Protein AF-A0A9E5K7R0-F1 (afdb_monomer)

Mean predicted aligned error: 13.39 Å

Nearest PDB structures (foldseek):
  2d1h-assembly1_B  TM=4.159E-01  e=5.508E-01  Sulfurisphaera tokodaii str. 7
  7el2-assembly1_B-2  TM=4.238E-01  e=6.767E-01  Acinetobacter baumannii
  3cdh-assembly1_B  TM=4.128E-01  e=8.314E-01  Ruegeria pomeroyi DSS-3
  7wze-assembly1_A  TM=4.150E-01  e=1.255E+00  Bacillus subtilis subsp. subtilis str. 168
  4wf2-assembly1_A  TM=5.829E-01  e=2.860E+00  Escherichia c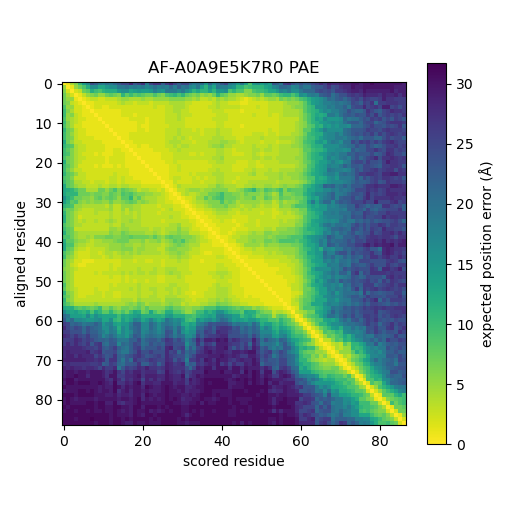oli K-12

Sequence (87 aa):
MSLELLRDQQIAEILNIKLKTVYVYASASPERLPPFMKDALGRRSYQRKDVIRWLRAGGVQNSSQSLTHALLSVKRRSGRPRKILGT

Foldseek 3Di:
DDFDKDFLVVVCVVVVHDSVVSVCCVPPPVVLAFDWDADPVRGTIDGPVRRVVCVVVVHPPPDCVVVVVVVVVVPPPPPDPDDPDDD

pLDDT: mean 75.63, std 16.8, range [35.69, 92.88]

Secondary structure (DSSP, 8-state):
----EEEHHHHHHHTTS-HHHHHHHHHH-GGGS--EEE-TTS-EEEEHHHHHHHHHTTTT--SSHHHHHHHHHTSS--S--------

Solvent-accessible surface area (backbone atoms only — not comparable to full-atom values): 5544 Å² total; per-residue (Å²): 138,82,88,56,68,36,41,61,64,55,50,14,59,76,68,72,47,58,51,70,54,48,54,46,26,65,71,77,38,50,88,71,44,59,78,66,48,66,48,99,84,66,50,56,34,27,47,51,70,50,45,53,52,39,48,75,75,57,53,79,77,82,71,62,65,63,52,54,53,53,60,59,64,68,73,76,81,78,81,68,95,77,85,92,76,84,133

Structure (mmCIF, N/CA/C/O backbone):
data_AF-A0A9E5K7R0-F1
#
_entry.id   AF-A0A9E5K7R0-F1
#
loop_
_atom_site.group_PDB
_atom_site.id
_atom_site.type_symbol
_atom_site.label_atom_id
_atom_site.label_alt_id
_atom_site.label_comp_id
_atom_site.label_asym_id
_atom_site.label_entity_id
_atom_site.label_seq_id
_atom_site.pdbx_PDB_ins_code
_atom_site.Cartn_x
_atom_site.Cartn_y
_atom_site.Cartn_z
_atom_site.occupancy
_atom_site.B_iso_or_equiv
_atom_site.auth_seq_id
_atom_site.auth_comp_id
_atom_site.auth_asym_id
_atom_site.auth_atom_id
_atom_site.pdbx_PDB_model_num
ATOM 1 N N . MET A 1 1 ? 14.954 15.814 -13.849 1.00 35.69 1 MET A N 1
ATOM 2 C CA . MET A 1 1 ? 14.045 15.342 -12.777 1.00 35.69 1 MET A CA 1
ATOM 3 C C . MET A 1 1 ? 14.463 13.928 -12.389 1.00 35.69 1 MET A C 1
ATOM 5 O O . MET A 1 1 ? 14.545 13.101 -13.286 1.00 35.69 1 MET A O 1
ATOM 9 N N . SER A 1 2 ? 14.786 13.662 -11.117 1.00 54.78 2 SER A N 1
ATOM 10 C CA . SER A 1 2 ? 15.278 12.348 -10.657 1.00 54.78 2 SER A CA 1
ATOM 11 C C . SER A 1 2 ? 14.115 11.396 -10.339 1.00 54.78 2 SER A C 1
ATOM 13 O O . SER A 1 2 ? 13.122 11.817 -9.744 1.00 54.78 2 SER A O 1
ATOM 15 N N . LEU A 1 3 ? 14.214 10.128 -10.748 1.00 64.81 3 LEU A N 1
ATOM 16 C CA . LEU A 1 3 ? 13.225 9.088 -10.444 1.00 64.81 3 LEU A CA 1
ATOM 17 C C . LEU A 1 3 ? 13.400 8.623 -8.992 1.00 64.81 3 LEU A C 1
ATOM 19 O O . LEU A 1 3 ? 14.141 7.683 -8.718 1.00 64.81 3 LEU A O 1
ATOM 23 N N . GLU A 1 4 ? 12.727 9.280 -8.047 1.00 85.38 4 GLU A N 1
ATOM 24 C CA . GLU A 1 4 ? 12.704 8.815 -6.656 1.00 85.38 4 GLU A CA 1
ATOM 25 C C . GLU A 1 4 ? 11.764 7.611 -6.506 1.00 85.38 4 GLU A C 1
ATOM 27 O O . GLU A 1 4 ? 10.533 7.735 -6.555 1.00 85.38 4 GLU A O 1
ATOM 32 N N . LEU A 1 5 ? 12.369 6.435 -6.334 1.00 90.25 5 LEU A N 1
ATOM 33 C CA . LEU A 1 5 ? 11.686 5.172 -6.089 1.00 90.25 5 LEU A CA 1
ATOM 34 C C . LEU A 1 5 ? 11.679 4.854 -4.593 1.00 90.25 5 LEU A C 1
ATOM 36 O O . LEU A 1 5 ? 12.715 4.894 -3.935 1.00 90.25 5 LEU A O 1
ATOM 40 N N . LEU A 1 6 ? 10.508 4.495 -4.080 1.00 91.00 6 LEU A N 1
ATOM 41 C CA . LEU A 1 6 ? 10.295 4.068 -2.705 1.00 91.00 6 LEU A CA 1
ATOM 42 C C . LEU A 1 6 ? 10.164 2.546 -2.644 1.00 91.00 6 LEU A C 1
ATOM 44 O O . LEU A 1 6 ? 9.496 1.950 -3.485 1.00 91.00 6 LEU A O 1
ATOM 48 N N . ARG A 1 7 ? 10.779 1.903 -1.653 1.00 92.00 7 ARG A N 1
ATOM 49 C CA . ARG A 1 7 ? 10.628 0.462 -1.381 1.00 92.00 7 ARG A CA 1
ATOM 50 C C . ARG A 1 7 ? 9.444 0.193 -0.450 1.00 92.00 7 ARG A C 1
ATOM 52 O O . ARG A 1 7 ? 8.988 1.092 0.250 1.00 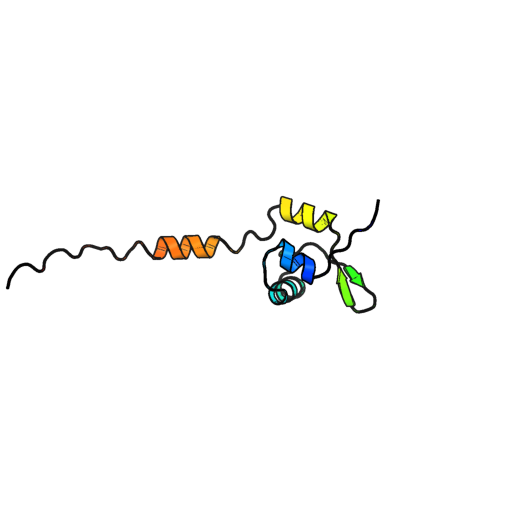92.00 7 ARG A O 1
ATOM 59 N N . ASP A 1 8 ? 9.006 -1.068 -0.375 1.00 91.50 8 ASP A N 1
ATOM 60 C CA . ASP A 1 8 ? 7.927 -1.509 0.531 1.00 91.50 8 ASP A CA 1
ATOM 61 C C . ASP A 1 8 ? 8.144 -1.038 1.989 1.00 91.50 8 ASP A C 1
ATOM 63 O O . ASP A 1 8 ? 7.189 -0.642 2.652 1.00 91.50 8 ASP A O 1
ATOM 67 N N . GLN A 1 9 ? 9.396 -1.015 2.468 1.00 90.56 9 GLN A N 1
ATOM 68 C CA . GLN A 1 9 ? 9.759 -0.512 3.802 1.00 90.56 9 GLN A CA 1
ATOM 69 C C . GLN A 1 9 ? 9.421 0.975 3.984 1.00 90.56 9 GLN A C 1
ATOM 71 O O . GLN A 1 9 ? 8.796 1.354 4.968 1.00 90.56 9 GLN A O 1
ATOM 76 N N . GLN A 1 10 ? 9.761 1.807 3.002 1.00 92.12 10 GLN A N 1
ATOM 77 C CA . GLN A 1 10 ? 9.477 3.242 3.048 1.00 92.12 10 GLN A CA 1
ATOM 78 C C . GLN A 1 10 ? 7.974 3.513 2.930 1.00 92.12 10 GLN A C 1
ATOM 80 O O . GLN A 1 10 ? 7.459 4.431 3.558 1.00 92.12 10 GLN A O 1
ATOM 85 N N . ILE A 1 11 ? 7.243 2.695 2.166 1.00 90.19 11 ILE A N 1
ATOM 86 C CA . ILE A 1 11 ? 5.777 2.765 2.126 1.00 90.19 11 ILE A CA 1
ATOM 87 C C . ILE A 1 11 ? 5.174 2.405 3.484 1.00 90.19 11 ILE A C 1
ATOM 89 O O . ILE A 1 11 ? 4.265 3.091 3.941 1.00 90.19 11 ILE A O 1
ATOM 93 N N . ALA A 1 12 ? 5.686 1.365 4.145 1.00 90.31 12 ALA A N 1
ATOM 94 C CA . ALA A 1 12 ? 5.238 0.983 5.481 1.00 90.31 12 ALA A CA 1
ATOM 95 C C . ALA A 1 12 ? 5.402 2.141 6.481 1.00 90.31 12 ALA A C 1
ATOM 97 O O . ALA A 1 12 ? 4.478 2.432 7.237 1.00 90.31 12 ALA A O 1
ATOM 98 N N . GLU A 1 13 ? 6.540 2.836 6.421 1.00 90.62 13 GLU A N 1
ATOM 99 C CA . GLU A 1 13 ? 6.836 4.015 7.242 1.00 90.62 13 GLU A CA 1
ATOM 100 C C . GLU A 1 13 ? 5.911 5.197 6.923 1.00 90.62 13 GLU A C 1
ATOM 102 O O . GLU A 1 13 ? 5.308 5.758 7.833 1.00 90.62 13 GLU A O 1
ATOM 107 N N . ILE A 1 14 ? 5.724 5.534 5.640 1.00 87.62 14 ILE A N 1
ATOM 108 C CA . ILE A 1 14 ? 4.842 6.635 5.206 1.00 87.62 14 ILE A CA 1
ATOM 109 C C . ILE A 1 14 ? 3.394 6.398 5.641 1.00 87.62 14 ILE A C 1
ATOM 111 O O . ILE A 1 14 ? 2.705 7.328 6.055 1.00 87.62 14 ILE A O 1
ATOM 115 N N . LEU A 1 15 ? 2.921 5.157 5.529 1.00 84.50 15 LEU A N 1
ATOM 116 C CA . LEU A 1 15 ? 1.551 4.785 5.878 1.00 84.50 15 LEU A CA 1
ATOM 117 C C . LEU A 1 15 ? 1.381 4.457 7.367 1.00 84.50 15 LEU A C 1
ATOM 119 O O . LEU A 1 15 ? 0.258 4.200 7.797 1.00 84.50 15 LEU A O 1
ATOM 123 N N . ASN A 1 16 ? 2.470 4.447 8.141 1.00 86.56 16 ASN A N 1
ATOM 124 C CA . ASN A 1 16 ? 2.507 4.017 9.536 1.00 86.56 16 ASN A CA 1
ATOM 125 C C . ASN A 1 16 ? 1.821 2.651 9.760 1.00 86.56 16 ASN A C 1
ATOM 127 O O . ASN A 1 16 ? 0.993 2.466 10.656 1.00 86.56 16 ASN A O 1
ATOM 131 N N . ILE A 1 17 ? 2.141 1.680 8.902 1.00 85.56 17 ILE A N 1
ATOM 132 C CA . ILE A 1 17 ? 1.641 0.303 8.984 1.00 85.56 17 ILE A CA 1
ATOM 133 C C . ILE A 1 17 ? 2.797 -0.687 9.039 1.00 85.56 17 ILE A C 1
ATOM 135 O O . ILE A 1 17 ? 3.933 -0.395 8.680 1.00 85.56 17 ILE A O 1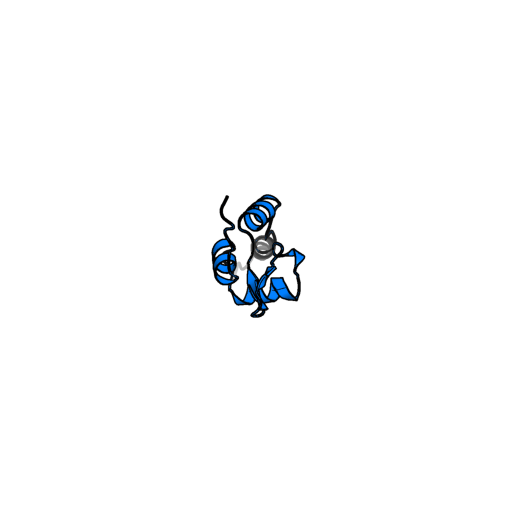
ATOM 139 N N . LYS A 1 18 ? 2.505 -1.920 9.457 1.00 89.56 18 LYS A N 1
ATOM 140 C CA . LYS A 1 18 ? 3.498 -2.996 9.421 1.00 89.56 18 LYS A CA 1
ATOM 141 C C . LYS A 1 18 ? 3.864 -3.318 7.972 1.00 89.56 18 LYS A C 1
ATOM 143 O O . LYS A 1 18 ? 2.978 -3.441 7.129 1.00 89.56 18 LYS A O 1
ATOM 148 N N . LEU A 1 19 ? 5.143 -3.594 7.715 1.00 90.62 19 LEU A N 1
ATOM 149 C CA . LEU A 1 19 ? 5.624 -4.039 6.404 1.00 90.62 19 LEU A CA 1
ATOM 150 C C . LEU A 1 19 ? 4.821 -5.243 5.868 1.00 90.62 19 LEU A C 1
ATOM 152 O O . LEU A 1 19 ? 4.456 -5.269 4.697 1.00 90.62 19 LEU A O 1
ATOM 156 N N . LYS A 1 20 ? 4.441 -6.202 6.732 1.00 90.50 20 LYS A N 1
ATOM 157 C CA . LYS A 1 20 ? 3.569 -7.329 6.337 1.00 90.50 20 LYS A CA 1
ATOM 158 C C . LYS A 1 20 ? 2.237 -6.870 5.732 1.00 90.50 20 LYS A C 1
ATOM 160 O O . LYS A 1 20 ? 1.721 -7.512 4.827 1.00 90.50 20 LYS A O 1
ATOM 165 N N . THR A 1 21 ? 1.676 -5.773 6.236 1.00 87.44 21 THR A N 1
ATOM 166 C CA . THR A 1 21 ? 0.412 -5.215 5.750 1.00 87.44 21 THR A CA 1
ATOM 167 C C . THR A 1 21 ? 0.585 -4.646 4.344 1.00 87.44 21 THR A C 1
ATOM 169 O O . THR A 1 21 ? -0.298 -4.835 3.515 1.00 87.44 21 THR A O 1
ATOM 172 N N . VAL A 1 22 ? 1.746 -4.054 4.037 1.00 89.12 22 VAL A N 1
ATOM 173 C CA . VAL A 1 22 ? 2.099 -3.631 2.670 1.00 89.12 22 VAL A CA 1
ATOM 174 C C . VAL A 1 22 ? 2.121 -4.835 1.725 1.00 89.12 22 VAL A C 1
ATOM 176 O O . VAL A 1 22 ? 1.522 -4.774 0.657 1.00 89.12 22 VAL A O 1
ATOM 179 N N . TYR A 1 23 ? 2.724 -5.960 2.133 1.00 89.50 23 TYR A N 1
ATOM 180 C CA . TYR A 1 23 ? 2.699 -7.196 1.335 1.00 89.50 23 TYR A CA 1
ATOM 181 C C . TYR A 1 23 ? 1.271 -7.687 1.064 1.00 89.50 23 TYR A C 1
ATOM 183 O O . TYR A 1 23 ? 0.963 -8.043 -0.071 1.00 89.50 23 TYR A O 1
ATOM 191 N N . VAL A 1 24 ? 0.406 -7.690 2.083 1.00 87.75 24 VAL A N 1
ATOM 192 C CA . VAL A 1 24 ? -0.996 -8.113 1.940 1.00 87.75 24 VAL A CA 1
ATOM 193 C C . VAL A 1 24 ? -1.747 -7.191 0.986 1.00 87.75 24 VAL A C 1
ATOM 195 O O . VAL A 1 24 ? -2.413 -7.682 0.081 1.00 87.75 24 VAL A O 1
ATOM 198 N N . TYR A 1 25 ? -1.607 -5.872 1.130 1.00 88.69 25 TYR A N 1
ATOM 199 C CA . TYR A 1 25 ? -2.257 -4.922 0.228 1.00 88.69 25 TYR A CA 1
ATOM 200 C C . TYR A 1 25 ? -1.749 -5.075 -1.206 1.00 88.69 25 TYR A C 1
ATOM 202 O O . TYR A 1 25 ? -2.550 -5.178 -2.124 1.00 88.69 25 TYR A O 1
ATOM 210 N N . ALA A 1 26 ? -0.440 -5.211 -1.409 1.00 87.50 26 ALA A N 1
ATOM 211 C CA . ALA A 1 26 ? 0.130 -5.365 -2.744 1.00 87.50 26 ALA A CA 1
ATOM 212 C C . ALA A 1 26 ? -0.300 -6.661 -3.460 1.00 87.50 26 ALA A C 1
ATOM 214 O O . ALA A 1 26 ? -0.269 -6.699 -4.689 1.00 87.50 26 ALA A O 1
ATOM 215 N N . SER A 1 27 ? -0.668 -7.715 -2.721 1.00 85.25 27 SER A N 1
ATOM 216 C CA . SER A 1 27 ? -1.044 -9.015 -3.297 1.00 85.25 27 SER A CA 1
ATOM 217 C C . SER A 1 27 ? -2.554 -9.253 -3.373 1.00 85.25 27 SER A C 1
ATOM 219 O O . SER A 1 27 ? -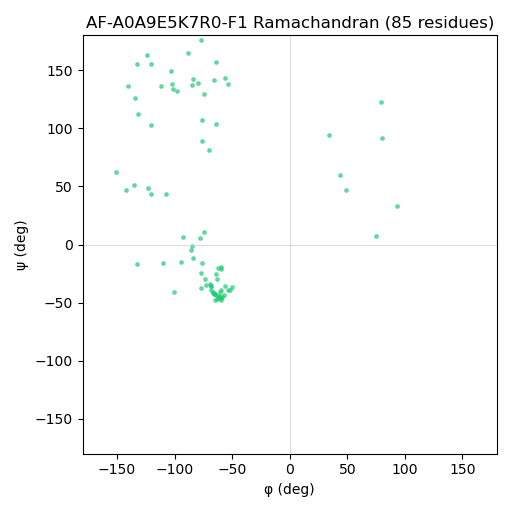3.021 -9.826 -4.349 1.00 85.25 27 SER A O 1
ATOM 221 N N . ALA A 1 28 ? -3.309 -8.865 -2.343 1.00 80.94 28 ALA A N 1
ATOM 222 C CA . ALA A 1 28 ? -4.722 -9.222 -2.184 1.00 80.94 28 ALA A CA 1
ATOM 223 C C . ALA A 1 28 ? -5.688 -8.042 -2.372 1.00 80.94 28 ALA A C 1
ATOM 225 O O . ALA A 1 28 ? -6.890 -8.253 -2.511 1.00 80.94 28 ALA A O 1
ATOM 226 N N . SER A 1 29 ? -5.190 -6.804 -2.334 1.00 74.12 29 SER A N 1
ATOM 227 C CA . SER A 1 29 ? -6.012 -5.592 -2.448 1.00 74.12 29 SER A CA 1
ATOM 228 C C . SER A 1 29 ? -5.193 -4.454 -3.069 1.00 74.12 29 SER A C 1
ATOM 230 O O . SER A 1 29 ? -4.909 -3.463 -2.385 1.00 74.12 29 SER A O 1
ATOM 232 N N . PRO A 1 30 ? -4.727 -4.606 -4.326 1.00 72.62 30 PRO A N 1
ATOM 233 C CA . PRO A 1 30 ? -3.818 -3.654 -4.962 1.00 72.62 30 PRO A CA 1
ATOM 234 C C . PRO A 1 30 ? -4.401 -2.238 -5.055 1.00 72.62 30 PRO A C 1
ATOM 236 O O . PRO A 1 30 ? -3.640 -1.282 -5.102 1.00 72.62 30 PRO A O 1
ATOM 239 N N . GLU A 1 31 ? -5.723 -2.072 -4.987 1.00 80.81 31 GLU A N 1
ATOM 240 C CA . GLU A 1 31 ? -6.398 -0.774 -4.885 1.00 80.81 31 GLU A CA 1
ATOM 241 C C . GLU A 1 31 ? -6.049 0.009 -3.602 1.00 80.81 31 GLU A C 1
ATOM 243 O O . GLU A 1 31 ? -6.199 1.232 -3.547 1.00 80.81 31 GLU A O 1
ATOM 248 N N . ARG A 1 32 ? -5.553 -0.680 -2.563 1.00 81.81 32 ARG A N 1
ATOM 249 C CA . ARG A 1 32 ? -5.121 -0.091 -1.285 1.00 81.81 32 ARG A CA 1
ATOM 250 C C . ARG A 1 32 ? -3.688 0.430 -1.300 1.00 81.81 32 ARG A C 1
ATOM 252 O O . ARG A 1 32 ? -3.238 0.943 -0.276 1.00 81.81 32 ARG A O 1
ATOM 259 N N . LEU A 1 33 ? -2.969 0.294 -2.411 1.00 86.06 33 LEU A N 1
ATOM 260 C CA . LEU A 1 33 ? -1.638 0.855 -2.591 1.00 86.06 33 LEU A CA 1
ATOM 261 C C . LEU A 1 33 ? -1.537 1.577 -3.938 1.00 86.06 33 LEU A C 1
ATOM 263 O O . LEU A 1 33 ? -2.273 1.276 -4.875 1.00 86.06 33 LEU A O 1
ATOM 267 N N . PRO A 1 34 ? -0.615 2.540 -4.063 1.00 88.00 34 PRO A N 1
ATOM 268 C CA . PRO A 1 34 ? -0.287 3.100 -5.360 1.00 88.00 34 PRO A CA 1
ATOM 269 C C . PRO A 1 34 ? 0.341 2.027 -6.270 1.00 88.00 34 PRO A C 1
ATOM 271 O O . PRO A 1 34 ? 0.932 1.061 -5.773 1.00 88.00 34 PRO A O 1
ATOM 274 N N . PRO A 1 35 ? 0.272 2.210 -7.602 1.00 88.06 35 PRO A N 1
ATOM 275 C CA . PRO A 1 35 ? 0.937 1.327 -8.550 1.00 88.06 35 PRO A CA 1
ATOM 276 C C . PRO A 1 35 ? 2.428 1.176 -8.233 1.00 88.06 35 PRO A C 1
ATOM 278 O O . PRO A 1 35 ? 3.119 2.151 -7.921 1.00 88.06 35 PRO A O 1
ATOM 281 N N . PHE A 1 36 ? 2.928 -0.051 -8.348 1.00 92.00 36 PHE A N 1
ATOM 282 C CA . PHE A 1 36 ? 4.340 -0.367 -8.179 1.00 92.00 36 PHE A CA 1
ATOM 283 C C . PHE A 1 36 ? 4.915 -0.996 -9.441 1.00 92.00 36 PHE A C 1
ATOM 285 O O . PHE A 1 36 ? 4.226 -1.641 -10.227 1.00 92.00 36 PHE A O 1
ATOM 292 N N . MET A 1 37 ? 6.221 -0.844 -9.593 1.00 91.12 37 MET A N 1
ATOM 293 C CA . MET A 1 37 ? 7.028 -1.537 -10.583 1.00 91.12 37 MET A CA 1
ATOM 294 C C . MET A 1 37 ? 7.795 -2.660 -9.890 1.00 91.12 37 MET A C 1
ATOM 296 O O . MET A 1 37 ? 8.145 -2.540 -8.714 1.00 91.12 37 MET A O 1
ATOM 300 N N . LYS A 1 38 ? 8.065 -3.749 -10.608 1.00 91.50 38 LYS A N 1
ATOM 301 C CA . LYS A 1 38 ? 8.985 -4.794 -10.153 1.00 91.50 38 LYS A CA 1
ATOM 302 C C . LYS A 1 38 ? 10.322 -4.617 -10.861 1.00 91.50 38 LYS A C 1
ATOM 304 O O . LYS A 1 38 ? 10.344 -4.395 -12.068 1.00 91.50 38 LYS A O 1
ATOM 309 N N . ASP A 1 39 ? 11.416 -4.696 -10.111 1.00 87.88 39 ASP A N 1
ATOM 310 C CA . ASP A 1 39 ? 12.749 -4.811 -10.703 1.00 87.88 39 ASP A CA 1
ATOM 311 C C . ASP A 1 39 ? 13.012 -6.244 -11.210 1.00 87.88 39 ASP A C 1
ATOM 313 O O . ASP A 1 39 ? 12.186 -7.143 -11.031 1.00 87.88 39 ASP A O 1
ATOM 317 N N . ALA A 1 40 ? 14.162 -6.467 -11.854 1.00 88.44 40 ALA A N 1
ATOM 318 C CA . ALA A 1 40 ? 14.551 -7.776 -12.394 1.00 88.44 40 ALA A CA 1
ATOM 319 C C . ALA A 1 40 ? 14.651 -8.881 -11.322 1.00 88.44 40 ALA A C 1
ATOM 321 O O . ALA A 1 40 ? 14.581 -10.062 -11.643 1.00 88.44 40 ALA A O 1
ATOM 322 N N . LEU A 1 41 ? 14.776 -8.502 -10.044 1.00 88.38 41 LEU A N 1
ATOM 323 C CA . LEU A 1 41 ? 14.796 -9.413 -8.898 1.00 88.38 41 LEU A CA 1
ATOM 324 C C . LEU A 1 41 ? 13.395 -9.614 -8.293 1.00 88.38 41 LEU A C 1
ATOM 326 O O . LEU A 1 41 ? 13.258 -10.210 -7.225 1.00 88.38 41 LEU A O 1
ATOM 330 N N . GLY A 1 42 ? 12.351 -9.079 -8.932 1.00 86.81 42 GLY A N 1
ATOM 331 C CA . GLY A 1 42 ? 10.970 -9.149 -8.469 1.00 86.81 42 GLY A CA 1
ATOM 332 C C . GLY A 1 42 ? 10.649 -8.229 -7.289 1.00 86.81 42 GLY A C 1
ATOM 333 O O . GLY A 1 42 ? 9.542 -8.307 -6.750 1.00 86.81 42 GLY A O 1
ATOM 334 N N . ARG A 1 43 ? 11.571 -7.350 -6.873 1.00 88.25 43 ARG A N 1
ATOM 335 C CA . ARG A 1 43 ? 11.347 -6.445 -5.741 1.00 88.25 43 ARG A CA 1
ATOM 336 C C . ARG A 1 43 ? 10.505 -5.262 -6.193 1.00 88.25 43 ARG A C 1
ATOM 338 O O . ARG A 1 43 ? 10.724 -4.693 -7.263 1.00 88.25 43 ARG A O 1
ATOM 345 N N . ARG A 1 44 ? 9.556 -4.868 -5.349 1.00 90.75 44 ARG A N 1
ATOM 346 C CA . ARG A 1 44 ? 8.620 -3.784 -5.648 1.00 90.75 44 ARG A CA 1
ATOM 347 C C . ARG A 1 44 ? 9.218 -2.420 -5.329 1.00 90.75 44 ARG A C 1
ATOM 349 O O . ARG A 1 44 ? 9.928 -2.249 -4.334 1.00 90.75 44 ARG A O 1
ATOM 356 N N . SER A 1 45 ? 8.895 -1.463 -6.184 1.00 92.88 45 SER A N 1
ATOM 357 C CA . SER A 1 45 ? 9.278 -0.064 -6.064 1.00 92.88 45 SER A CA 1
ATOM 358 C C . SER A 1 45 ? 8.113 0.825 -6.493 1.00 92.88 45 SER A C 1
ATOM 360 O O . SER A 1 45 ? 7.487 0.572 -7.520 1.00 92.88 45 SER A O 1
ATOM 362 N N . TYR A 1 46 ? 7.837 1.880 -5.738 1.00 92.00 46 TYR A N 1
ATOM 363 C CA . TYR A 1 46 ? 6.745 2.823 -5.981 1.00 92.00 46 TYR A CA 1
ATOM 364 C C . TYR A 1 46 ? 7.339 4.167 -6.375 1.00 92.00 46 TYR A C 1
ATOM 366 O O . TYR A 1 46 ? 8.290 4.626 -5.745 1.00 92.00 46 TYR A O 1
ATOM 374 N N . GLN A 1 47 ? 6.792 4.838 -7.386 1.00 92.44 47 GLN A N 1
ATOM 375 C CA . GLN A 1 47 ? 7.258 6.192 -7.683 1.00 92.44 47 GLN A CA 1
ATOM 376 C C . GLN A 1 47 ? 6.720 7.152 -6.628 1.00 92.44 47 GLN A C 1
ATOM 378 O O . GLN A 1 47 ? 5.513 7.205 -6.382 1.00 92.44 47 GLN A O 1
ATOM 383 N N . ARG A 1 48 ? 7.597 7.973 -6.042 1.00 90.19 48 ARG A N 1
ATOM 384 C CA . ARG A 1 48 ? 7.204 8.930 -4.999 1.00 90.19 48 ARG A CA 1
ATOM 385 C C . ARG A 1 48 ? 6.048 9.836 -5.433 1.00 90.19 48 ARG A C 1
ATOM 387 O O . ARG A 1 48 ? 5.140 10.094 -4.647 1.00 90.19 48 ARG A O 1
ATOM 394 N N . LYS A 1 49 ? 6.047 10.280 -6.693 1.00 90.19 49 LYS A N 1
ATOM 395 C CA . LYS A 1 49 ? 4.982 11.127 -7.257 1.00 90.19 49 LYS A CA 1
ATOM 396 C C . LYS A 1 49 ? 3.604 10.448 -7.214 1.00 90.19 49 LYS A C 1
ATOM 398 O O . LYS A 1 49 ? 2.612 11.108 -6.910 1.00 90.19 49 LYS A O 1
ATOM 403 N N . ASP A 1 50 ? 3.553 9.144 -7.481 1.00 89.75 50 ASP A N 1
ATOM 404 C CA . ASP A 1 50 ? 2.308 8.378 -7.557 1.00 89.75 50 ASP A CA 1
ATOM 405 C C . ASP A 1 50 ? 1.787 8.092 -6.151 1.00 89.75 50 ASP A C 1
ATOM 407 O O . ASP A 1 50 ? 0.594 8.229 -5.899 1.00 89.75 50 ASP A O 1
ATOM 411 N N . VAL A 1 51 ? 2.694 7.829 -5.204 1.00 89.12 51 VAL A N 1
ATOM 412 C CA . VAL A 1 51 ? 2.376 7.721 -3.773 1.00 89.12 51 VAL A CA 1
ATOM 413 C C . VAL A 1 51 ? 1.771 9.025 -3.248 1.00 89.12 51 VAL A C 1
ATOM 415 O O . VAL A 1 51 ? 0.717 8.999 -2.620 1.00 89.12 51 VAL A O 1
ATOM 418 N N . ILE A 1 52 ? 2.382 10.178 -3.545 1.00 88.62 52 ILE A N 1
ATOM 419 C CA . ILE A 1 52 ? 1.859 11.491 -3.126 1.00 88.62 52 ILE A CA 1
ATOM 420 C C . ILE A 1 52 ? 0.478 11.751 -3.735 1.00 88.62 52 ILE A C 1
ATOM 422 O O . ILE A 1 52 ? -0.431 12.199 -3.035 1.00 88.62 52 ILE A O 1
ATOM 426 N N . ARG A 1 53 ? 0.302 11.474 -5.033 1.00 89.31 53 ARG A N 1
ATOM 427 C CA . ARG A 1 53 ? -0.990 11.637 -5.713 1.00 89.31 53 ARG A CA 1
ATOM 428 C C . ARG A 1 53 ? -2.061 10.744 -5.089 1.00 89.31 53 ARG A C 1
ATOM 430 O O . ARG A 1 53 ? -3.165 11.214 -4.837 1.00 89.31 53 ARG A O 1
ATOM 437 N N . TRP A 1 54 ? -1.723 9.489 -4.816 1.00 88.69 54 TRP A N 1
ATOM 438 C CA . TRP A 1 54 ? -2.624 8.515 -4.213 1.00 88.69 54 TRP A CA 1
ATOM 439 C C . TRP A 1 54 ? -3.031 8.904 -2.786 1.00 88.69 54 TRP A C 1
ATOM 441 O O . TRP A 1 54 ? -4.213 8.870 -2.456 1.00 88.69 54 TRP A O 1
ATOM 451 N N . LEU A 1 55 ? -2.088 9.379 -1.964 1.00 86.75 55 LEU A N 1
ATOM 452 C CA . LEU A 1 55 ? -2.390 9.914 -0.632 1.00 86.75 55 LEU A CA 1
ATOM 453 C C . LEU A 1 55 ? -3.354 11.105 -0.706 1.00 86.75 55 LEU A C 1
ATOM 455 O O . LEU A 1 55 ? -4.345 11.138 0.020 1.00 86.75 55 LEU A O 1
ATOM 459 N N . ARG A 1 56 ? -3.114 12.052 -1.625 1.00 85.50 56 ARG A N 1
ATOM 460 C CA . ARG A 1 56 ? -3.998 13.215 -1.835 1.00 85.50 56 ARG A CA 1
ATOM 461 C C . ARG A 1 56 ? -5.403 12.830 -2.297 1.00 85.50 56 ARG A C 1
ATOM 463 O O . ARG A 1 56 ? -6.347 13.538 -1.975 1.00 85.50 56 ARG A O 1
ATOM 470 N N . ALA A 1 57 ? -5.543 11.723 -3.022 1.00 84.12 57 ALA A N 1
ATOM 471 C CA . ALA A 1 57 ? -6.833 11.194 -3.461 1.00 84.12 57 ALA A CA 1
ATOM 472 C C . ALA A 1 57 ? -7.610 10.451 -2.349 1.00 84.12 57 ALA A C 1
ATOM 474 O O . ALA A 1 57 ? -8.662 9.880 -2.625 1.00 84.12 57 ALA A O 1
ATOM 475 N N . GLY A 1 58 ? -7.116 10.446 -1.103 1.00 77.81 58 GLY A N 1
ATOM 476 C CA . GLY A 1 58 ? -7.753 9.758 0.024 1.00 77.81 58 GLY A CA 1
ATOM 477 C C . GLY A 1 58 ? -7.234 8.335 0.257 1.00 77.81 58 GLY A C 1
ATOM 478 O O . GLY A 1 58 ? -7.999 7.461 0.672 1.00 77.81 58 GLY A O 1
ATOM 479 N N . GLY A 1 59 ? -5.952 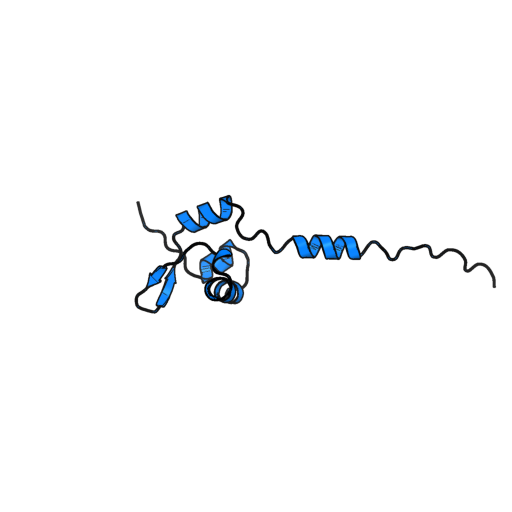8.086 -0.023 1.00 71.12 59 GLY A N 1
ATOM 480 C CA . GLY A 1 59 ? -5.275 6.826 0.295 1.00 71.12 59 GLY A CA 1
ATOM 481 C C . GLY A 1 59 ? -5.349 6.451 1.787 1.00 71.12 59 GLY A C 1
ATOM 482 O O . GLY A 1 59 ? -5.319 7.313 2.659 1.00 71.12 59 GLY A O 1
ATOM 483 N N . VAL A 1 60 ? -5.480 5.146 2.068 1.00 64.06 60 VAL A N 1
ATOM 484 C CA . VAL A 1 60 ? -5.747 4.509 3.385 1.00 64.06 60 VAL A CA 1
ATOM 485 C C . VAL A 1 60 ? -6.828 5.204 4.239 1.00 64.06 60 VAL A C 1
ATOM 487 O O . VAL A 1 60 ? -6.609 5.558 5.393 1.00 64.06 60 VAL A O 1
ATOM 490 N N . GLN A 1 61 ? -8.057 5.299 3.730 1.00 57.50 61 GLN A N 1
ATOM 491 C CA . GLN A 1 61 ? -9.240 5.696 4.520 1.00 57.50 61 GLN A CA 1
ATOM 492 C C . GLN A 1 61 ? -9.785 4.609 5.479 1.00 57.50 61 GLN A C 1
ATOM 494 O O . GLN A 1 61 ? -10.862 4.772 6.043 1.00 57.50 61 GLN A O 1
ATOM 499 N N . ASN A 1 62 ? -9.077 3.495 5.712 1.00 52.69 62 ASN A N 1
ATOM 500 C CA . ASN A 1 62 ? -9.675 2.302 6.334 1.00 52.69 62 ASN A CA 1
ATOM 501 C C . ASN A 1 62 ? -8.986 1.815 7.625 1.00 52.69 62 ASN A C 1
ATOM 503 O O . ASN A 1 62 ? -8.695 0.629 7.763 1.00 52.69 62 ASN A O 1
ATOM 507 N N . SER A 1 63 ? -8.730 2.729 8.569 1.00 47.31 63 SER A N 1
ATOM 508 C CA . SER A 1 63 ? -8.328 2.368 9.947 1.00 47.31 63 SER A CA 1
ATOM 509 C C . SER A 1 63 ? -9.099 3.117 11.044 1.00 47.31 63 SER A C 1
ATOM 511 O O . SER A 1 63 ? -9.140 2.653 12.181 1.00 47.31 63 SER A O 1
ATOM 513 N N . SER A 1 64 ? -9.775 4.227 10.729 1.00 47.56 64 SER A N 1
ATOM 514 C CA . SER A 1 64 ? -10.453 5.054 11.744 1.00 47.56 64 SER A CA 1
ATOM 515 C C . SER A 1 64 ? -11.938 4.730 11.948 1.00 47.56 64 SER A C 1
ATOM 517 O O . SER A 1 64 ? -12.504 5.117 12.970 1.00 47.56 64 SER A O 1
ATOM 519 N N . GLN A 1 65 ? -12.576 3.991 11.033 1.00 47.38 65 GLN A N 1
ATOM 520 C CA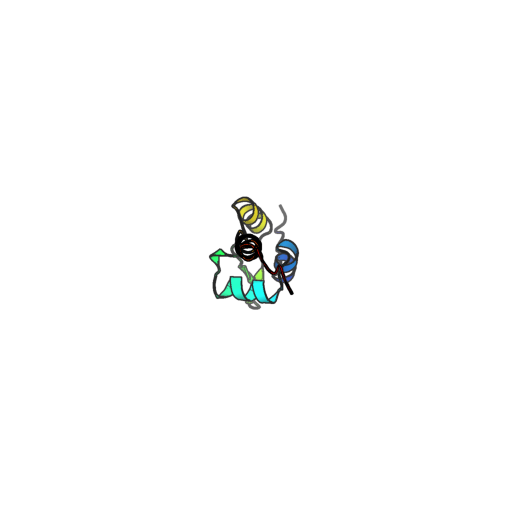 . GLN A 1 65 ? -14.011 3.675 11.130 1.00 47.38 65 GLN A CA 1
ATOM 521 C C . GLN A 1 65 ? -14.313 2.572 12.162 1.00 47.38 65 GLN A C 1
ATOM 523 O O . GLN A 1 65 ? -15.392 2.535 12.753 1.00 47.38 65 GLN A O 1
ATOM 528 N N . SER A 1 66 ? -13.328 1.718 12.457 1.00 50.00 66 SER A N 1
ATOM 529 C CA . SER A 1 66 ? -13.438 0.712 13.523 1.00 50.00 66 SER A CA 1
ATOM 530 C C . SER A 1 66 ? -13.374 1.345 14.923 1.00 50.00 66 SER A C 1
ATOM 532 O O . SER A 1 66 ? -14.115 0.945 15.821 1.00 50.00 66 SER A O 1
ATOM 534 N N . LEU A 1 67 ? -12.575 2.408 15.100 1.00 53.22 67 LEU A N 1
ATOM 535 C CA . LEU A 1 67 ? -12.497 3.157 16.360 1.00 53.22 67 LEU A CA 1
ATOM 536 C C . LEU A 1 67 ? -13.803 3.891 16.667 1.00 53.22 67 LEU A C 1
ATOM 538 O O . LEU A 1 67 ? -14.257 3.864 17.803 1.00 53.22 67 LEU A O 1
ATOM 542 N N . THR A 1 68 ? -14.456 4.495 15.673 1.00 58.09 68 THR A N 1
ATOM 543 C CA . THR A 1 68 ? -15.733 5.196 15.891 1.00 58.09 68 THR A CA 1
ATOM 544 C C . THR A 1 68 ? -16.868 4.229 16.231 1.00 58.09 68 THR A C 1
ATOM 546 O O . THR A 1 68 ? -17.646 4.521 17.137 1.00 58.09 68 THR A O 1
ATOM 549 N N . HIS A 1 69 ? -16.931 3.053 15.593 1.00 52.94 69 HIS A N 1
ATOM 550 C CA . HIS A 1 69 ? -17.914 2.019 15.939 1.00 52.94 69 HIS A CA 1
ATOM 551 C C . HIS A 1 69 ? -17.662 1.425 17.339 1.00 52.94 69 HIS A C 1
ATOM 553 O O . HIS A 1 69 ? -18.599 1.290 18.124 1.00 52.94 69 HIS A O 1
ATOM 559 N N . ALA A 1 70 ? -16.403 1.159 17.706 1.00 57.78 70 ALA A N 1
ATOM 560 C CA . ALA A 1 70 ? -16.042 0.687 19.045 1.00 57.78 70 ALA A CA 1
ATOM 561 C C . ALA A 1 70 ? -16.310 1.741 20.138 1.00 57.78 70 ALA A C 1
ATOM 563 O O . ALA A 1 70 ? -16.879 1.419 21.178 1.00 57.78 70 ALA A O 1
ATOM 564 N N . LEU A 1 71 ? -15.979 3.014 19.894 1.00 60.38 71 LEU A N 1
ATOM 565 C CA . LEU A 1 71 ? -16.201 4.113 20.843 1.00 60.38 71 LEU A CA 1
ATOM 566 C C . LEU A 1 71 ? -17.695 4.431 21.033 1.00 60.38 71 LEU A C 1
ATOM 568 O O . LEU A 1 71 ? -18.123 4.715 22.152 1.00 60.38 71 LEU A O 1
ATOM 572 N N . LEU A 1 72 ? -18.508 4.329 19.975 1.00 58.59 72 LEU A N 1
ATOM 573 C CA . LEU A 1 72 ? -19.969 4.465 20.063 1.00 58.59 72 LEU A CA 1
ATOM 574 C C . LEU A 1 72 ? -20.632 3.236 20.706 1.00 58.59 72 LEU A C 1
ATOM 576 O O . LEU A 1 72 ? -21.647 3.380 21.389 1.00 58.59 72 LEU A O 1
ATOM 580 N N . SER A 1 73 ? -20.042 2.045 20.563 1.00 55.53 73 SER A N 1
ATOM 581 C CA . SER A 1 73 ? -20.535 0.820 21.203 1.00 55.53 73 SER A CA 1
ATOM 582 C C . SER A 1 73 ? -20.216 0.741 22.706 1.00 55.53 73 SER A C 1
ATOM 584 O O . SER A 1 73 ? -20.856 -0.030 23.420 1.00 55.53 73 SER A O 1
ATOM 586 N N . VAL A 1 74 ? -19.287 1.557 23.222 1.00 52.53 74 VAL A N 1
ATOM 587 C CA . VAL A 1 74 ? -18.939 1.617 24.659 1.00 52.53 74 VAL A CA 1
ATOM 588 C C . VAL A 1 74 ? -19.887 2.527 25.468 1.00 52.53 74 VAL A C 1
ATOM 590 O O . VAL A 1 74 ? -19.943 2.430 26.692 1.00 52.53 74 VAL A O 1
ATOM 593 N N . LY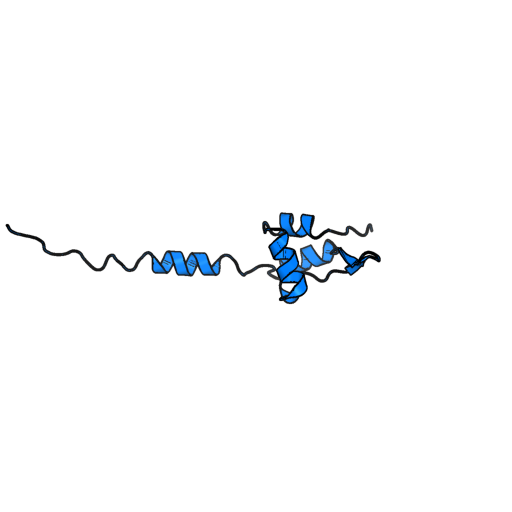S A 1 75 ? -20.739 3.343 24.828 1.00 51.25 75 LYS A N 1
ATOM 594 C CA . LYS A 1 75 ? -21.717 4.223 25.510 1.00 51.25 75 LYS A CA 1
ATOM 595 C C . LYS A 1 75 ? -23.180 3.771 25.385 1.00 51.25 75 LYS A C 1
ATOM 597 O O . LYS A 1 75 ? -24.069 4.596 25.202 1.00 51.25 75 LYS A O 1
ATOM 602 N N . ARG A 1 76 ? -23.465 2.471 25.544 1.00 55.03 76 ARG A N 1
ATOM 603 C CA . ARG A 1 76 ? -24.836 1.953 25.789 1.00 55.03 76 ARG A CA 1
ATOM 604 C C . ARG A 1 76 ? -24.881 0.781 26.786 1.00 55.03 76 ARG A C 1
ATOM 606 O O . ARG A 1 76 ? -25.561 -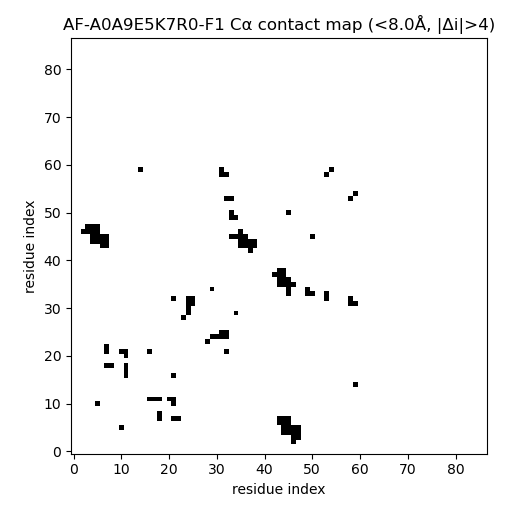0.210 26.568 1.00 55.03 76 ARG A O 1
ATOM 613 N N . ARG A 1 77 ? -24.190 0.908 27.923 1.00 50.31 77 ARG A N 1
ATOM 614 C CA . ARG A 1 77 ? -24.513 0.190 29.179 1.00 50.31 77 ARG A CA 1
ATOM 615 C C . ARG A 1 77 ? -24.436 1.145 30.378 1.00 50.31 77 ARG A C 1
ATOM 617 O O . ARG A 1 77 ? -23.803 0.880 31.385 1.00 50.31 77 ARG A O 1
ATOM 624 N N . SER A 1 78 ? -25.113 2.282 30.267 1.00 54.78 78 SER A N 1
AT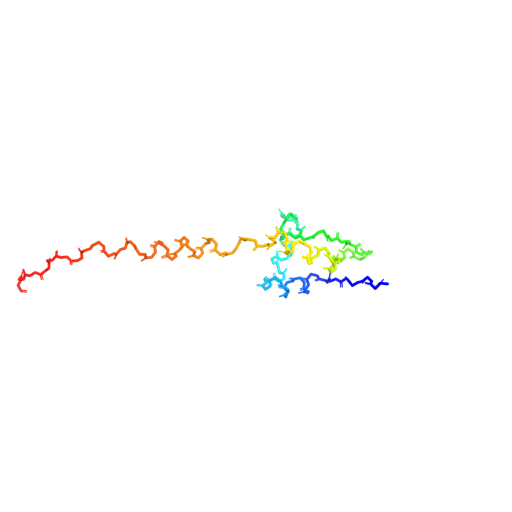OM 625 C CA . SER A 1 78 ? -25.598 3.049 31.423 1.00 54.78 78 SER A CA 1
ATOM 626 C C . SER A 1 78 ? -27.121 3.173 31.340 1.00 54.78 78 SER A C 1
ATOM 628 O O . SER A 1 78 ? -27.718 4.222 31.570 1.00 54.78 78 SER A O 1
ATOM 630 N N . GLY A 1 79 ? -27.776 2.061 30.993 1.00 54.47 79 GLY A N 1
ATOM 631 C CA . GLY A 1 79 ? -29.203 1.885 31.227 1.00 54.47 79 GLY A CA 1
ATOM 632 C C . GLY A 1 79 ? -29.439 1.739 32.726 1.00 54.47 79 GLY A C 1
ATOM 633 O O . GLY A 1 79 ? -29.502 0.626 33.220 1.00 54.47 79 GLY A O 1
ATOM 634 N N . ARG A 1 80 ? -29.480 2.873 33.435 1.00 51.47 80 ARG A N 1
ATOM 635 C CA . ARG A 1 80 ? -30.028 3.059 34.790 1.00 51.47 80 ARG A CA 1
ATOM 636 C C . ARG A 1 80 ? -29.872 1.866 35.759 1.00 51.47 80 ARG A C 1
ATOM 638 O O . ARG A 1 80 ? -30.803 1.079 35.904 1.00 51.47 80 ARG A O 1
ATOM 645 N N . PRO A 1 81 ? -28.819 1.846 36.588 1.00 56.47 81 PRO A N 1
ATOM 646 C CA . PRO A 1 81 ? -28.992 1.416 37.968 1.00 56.47 81 PRO A CA 1
ATOM 647 C C . PRO A 1 81 ? -29.935 2.419 38.656 1.00 56.47 81 PRO A C 1
ATOM 649 O O . PRO A 1 81 ? -29.560 3.557 38.939 1.00 56.47 81 PRO A O 1
ATOM 652 N N . ARG A 1 82 ? -31.199 2.045 38.869 1.00 56.81 82 ARG A N 1
ATOM 653 C CA . ARG A 1 82 ? -32.095 2.739 39.806 1.00 56.81 82 ARG A CA 1
ATOM 654 C C . ARG A 1 82 ? -32.818 1.695 40.661 1.00 56.81 82 ARG A C 1
ATOM 656 O O . ARG A 1 82 ? -33.488 0.836 40.103 1.00 56.81 82 ARG A O 1
ATOM 663 N N . LYS A 1 83 ? -32.698 1.870 41.987 1.00 49.47 83 LYS A N 1
ATOM 664 C CA . LYS A 1 83 ? -33.201 1.077 43.133 1.00 49.47 83 LYS A CA 1
ATOM 665 C C . LYS A 1 83 ? -32.402 -0.179 43.525 1.00 49.47 83 LYS A C 1
ATOM 667 O O . LYS A 1 83 ? -32.735 -1.285 43.132 1.00 49.47 83 LYS A O 1
ATOM 672 N N . ILE A 1 84 ? -31.456 0.005 44.447 1.00 66.19 84 ILE A N 1
ATOM 673 C CA . ILE A 1 84 ? -31.366 -0.851 45.639 1.00 66.19 84 ILE A CA 1
ATOM 674 C C . ILE A 1 84 ? -31.517 0.122 46.814 1.00 66.19 84 ILE A C 1
ATOM 676 O O . ILE A 1 84 ? -30.635 0.937 47.062 1.00 66.19 84 ILE A O 1
ATOM 680 N N . LEU A 1 85 ? -32.705 0.147 47.414 1.00 59.47 85 LEU A N 1
ATOM 681 C CA . LEU A 1 85 ? -33.044 0.934 48.599 1.00 59.47 85 LEU A CA 1
ATOM 682 C C . LEU A 1 85 ? -33.745 -0.037 49.558 1.00 59.47 85 LEU A C 1
ATOM 684 O O . LEU A 1 85 ? -34.847 -0.474 49.233 1.00 59.47 85 LEU A O 1
ATOM 688 N N . GLY A 1 86 ? -33.092 -0.348 50.683 1.00 59.12 86 GLY A N 1
ATOM 689 C CA . GLY A 1 86 ? -33.588 -1.173 51.796 1.00 59.12 86 GLY A CA 1
ATOM 690 C C . GLY A 1 86 ? -33.519 -2.679 51.519 1.00 59.12 86 GLY A C 1
ATOM 691 O O . GLY A 1 86 ? -34.097 -3.151 50.546 1.00 59.12 86 GLY A O 1
ATOM 692 N N . THR A 1 87 ? -32.845 -3.498 52.321 1.00 43.94 87 THR A N 1
ATOM 693 C CA . THR A 1 87 ? -32.338 -3.323 53.699 1.00 43.94 87 THR A CA 1
ATOM 694 C C . THR A 1 87 ? -30.996 -2.622 53.819 1.00 43.94 87 THR A C 1
ATOM 696 O O . THR A 1 87 ? -30.069 -3.026 53.083 1.00 43.94 87 THR A O 1
#

Radius of gyration: 21.88 Å; Cα contacts (8 Å, |Δi|>4): 64; chains: 1; bounding box: 49×25×66 Å